Protein AF-A0A2N9MVC1-F1 (afdb_monomer_lite)

Structure (mmCIF, N/CA/C/O backbone):
data_AF-A0A2N9MVC1-F1
#
_entry.id   AF-A0A2N9MVC1-F1
#
loop_
_atom_site.group_PDB
_atom_site.id
_atom_site.type_symbol
_atom_site.label_atom_id
_atom_site.label_alt_id
_atom_site.label_comp_id
_atom_site.label_asym_id
_atom_site.label_entity_id
_atom_site.label_seq_id
_atom_site.pdbx_PDB_ins_code
_atom_site.Cartn_x
_atom_site.Cartn_y
_atom_site.Cartn_z
_atom_site.occupancy
_atom_site.B_iso_or_equiv
_atom_site.auth_seq_id
_atom_site.auth_comp_id
_atom_site.auth_asym_id
_atom_site.auth_atom_id
_atom_site.pdbx_PDB_model_num
ATOM 1 N N . MET A 1 1 ? -26.004 -6.486 -31.206 1.00 43.34 1 MET A N 1
ATOM 2 C CA . MET A 1 1 ? -25.946 -6.109 -32.638 1.00 43.34 1 MET A CA 1
ATOM 3 C C . MET A 1 1 ? -24.495 -6.183 -33.124 1.00 43.34 1 MET A C 1
ATOM 5 O O . MET A 1 1 ? -23.763 -5.225 -32.910 1.00 43.34 1 MET A O 1
ATOM 9 N N . PRO A 1 2 ? -24.029 -7.304 -33.705 1.00 45.31 2 PRO A N 1
ATOM 10 C CA . PRO A 1 2 ? -22.660 -7.424 -34.204 1.00 45.31 2 PRO A CA 1
ATOM 11 C C . PRO A 1 2 ? -22.607 -7.091 -35.703 1.00 45.31 2 PRO A C 1
ATOM 13 O O . PRO A 1 2 ? -23.209 -7.790 -36.516 1.00 45.31 2 PRO A O 1
ATOM 16 N N . ARG A 1 3 ? -21.883 -6.039 -36.102 1.00 45.38 3 ARG A N 1
ATOM 17 C CA . ARG A 1 3 ? -21.602 -5.778 -37.525 1.00 45.38 3 ARG A CA 1
ATOM 18 C C . ARG A 1 3 ? -20.279 -6.443 -37.904 1.00 45.38 3 ARG A C 1
ATOM 20 O O . ARG A 1 3 ? -19.211 -5.892 -37.668 1.00 45.38 3 ARG A O 1
ATOM 27 N N . LYS A 1 4 ? -20.368 -7.644 -38.484 1.00 49.81 4 LYS A N 1
ATOM 28 C CA . LYS A 1 4 ? -19.290 -8.250 -39.280 1.00 49.81 4 LYS A CA 1
ATOM 29 C C . LYS A 1 4 ? -19.209 -7.504 -40.617 1.00 49.81 4 LYS A C 1
ATOM 31 O O . LYS A 1 4 ? -20.221 -7.410 -41.307 1.00 49.81 4 LYS A O 1
ATOM 36 N N . ALA A 1 5 ? -18.035 -7.002 -40.991 1.00 59.41 5 ALA A N 1
ATOM 37 C CA . ALA A 1 5 ? -17.767 -6.532 -42.350 1.00 59.41 5 ALA A CA 1
ATOM 38 C C . ALA A 1 5 ? -17.074 -7.658 -43.148 1.00 59.41 5 ALA A C 1
ATOM 40 O O . ALA A 1 5 ? -16.070 -8.192 -42.670 1.00 59.41 5 ALA A O 1
ATOM 41 N N . PRO A 1 6 ? -17.603 -8.059 -44.319 1.00 56.84 6 PRO A N 1
ATOM 42 C CA . PRO A 1 6 ? -17.068 -9.157 -45.117 1.00 56.84 6 PRO A CA 1
ATOM 43 C C . PRO A 1 6 ? -15.993 -8.681 -46.103 1.00 56.84 6 PRO A C 1
ATOM 45 O O . PRO A 1 6 ? -16.108 -7.627 -46.727 1.00 56.84 6 PRO A O 1
ATOM 48 N N . TRP A 1 7 ? -14.957 -9.497 -46.264 1.00 41.00 7 TRP A N 1
ATOM 49 C CA . TRP A 1 7 ? -13.864 -9.297 -47.212 1.00 41.00 7 TRP A CA 1
ATOM 50 C C . TRP A 1 7 ? -14.393 -9.480 -48.643 1.00 41.00 7 TRP A C 1
ATOM 52 O O . TRP A 1 7 ? -14.971 -10.519 -48.970 1.00 41.00 7 TRP A O 1
ATOM 62 N N . LYS A 1 8 ? -14.250 -8.454 -49.491 1.00 48.94 8 LYS A N 1
ATOM 63 C CA . LYS A 1 8 ? -14.739 -8.460 -50.878 1.00 48.94 8 LYS A CA 1
ATOM 64 C C . LYS A 1 8 ? -13.626 -8.922 -51.826 1.00 48.94 8 LYS A C 1
ATOM 66 O O . LYS A 1 8 ? -12.490 -8.472 -51.736 1.00 48.94 8 LYS A O 1
ATOM 71 N N . LYS A 1 9 ? -14.004 -9.861 -52.694 1.00 49.41 9 LYS A N 1
ATOM 72 C CA . LYS A 1 9 ? -13.192 -10.595 -53.671 1.00 49.41 9 LYS A CA 1
ATOM 73 C C . LYS A 1 9 ? -12.593 -9.709 -54.774 1.00 49.41 9 LYS A C 1
ATOM 75 O O . LYS A 1 9 ? -13.145 -8.670 -55.121 1.00 49.41 9 LYS A O 1
ATOM 80 N N . ALA A 1 10 ? -11.504 -10.230 -55.333 1.00 47.88 10 ALA A N 1
ATOM 81 C CA . ALA A 1 10 ? -10.742 -9.790 -56.497 1.00 47.88 10 ALA A CA 1
ATOM 82 C C . ALA A 1 10 ? -11.545 -9.666 -57.809 1.00 47.88 10 ALA A C 1
ATOM 84 O O . ALA A 1 10 ? -12.495 -10.426 -58.014 1.00 47.88 10 ALA A O 1
ATOM 85 N N . SER A 1 11 ? -11.076 -8.777 -58.702 1.00 48.88 11 SER A N 1
ATOM 86 C CA . SER A 1 11 ? -10.912 -8.896 -60.180 1.00 48.88 11 SER A CA 1
ATOM 87 C C . SER A 1 11 ? -10.949 -7.499 -60.839 1.00 48.88 11 SER A C 1
ATOM 89 O O . SER A 1 11 ? -11.586 -6.613 -60.274 1.00 48.88 11 SER A O 1
ATOM 91 N N . PRO A 1 12 ? -10.468 -7.292 -62.083 1.00 46.91 12 PRO A N 1
ATOM 92 C CA . PRO A 1 12 ? -9.269 -7.810 -62.753 1.00 46.91 12 PRO A CA 1
ATOM 93 C C . PRO A 1 12 ? -8.391 -6.666 -63.336 1.00 46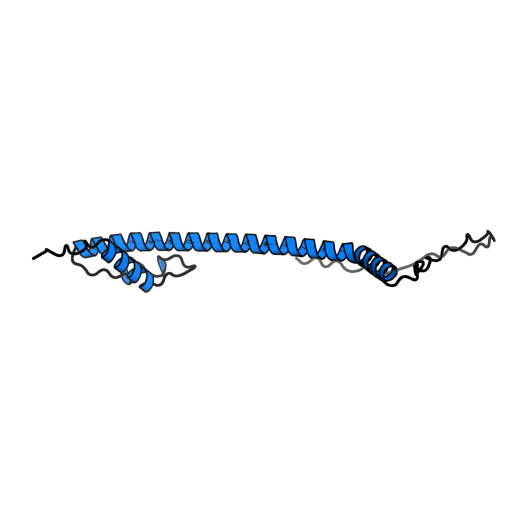.91 12 PRO A C 1
ATOM 95 O O . PRO A 1 12 ? -8.867 -5.572 -63.628 1.00 46.91 12 PRO A O 1
ATOM 98 N N . ASN A 1 13 ? -7.096 -6.930 -63.534 1.00 49.44 13 ASN A N 1
ATOM 99 C CA . ASN A 1 13 ? -6.153 -6.008 -64.185 1.00 49.44 13 ASN A CA 1
ATOM 100 C C . ASN A 1 13 ? -6.469 -5.822 -65.683 1.00 49.44 13 ASN A C 1
ATOM 102 O O . ASN A 1 13 ? -6.606 -6.830 -66.378 1.00 49.44 13 ASN A O 1
ATOM 106 N N . PRO A 1 14 ? -6.448 -4.590 -66.224 1.00 49.12 14 PRO A N 1
ATOM 107 C CA . PRO A 1 14 ? -6.246 -4.372 -67.649 1.00 49.12 14 PRO A CA 1
ATOM 108 C C . PRO A 1 14 ? -4.748 -4.212 -67.965 1.00 49.12 14 PRO A C 1
ATOM 110 O O . PRO A 1 14 ? -4.073 -3.322 -67.450 1.00 49.12 14 PRO A O 1
ATOM 113 N N . SER A 1 15 ? -4.225 -5.080 -68.829 1.00 55.91 15 SER A N 1
ATOM 114 C CA . SER A 1 15 ? -2.908 -4.924 -69.457 1.00 55.91 15 SER A CA 1
ATOM 115 C C . SER A 1 15 ? -2.962 -3.865 -70.564 1.00 55.91 15 SER A C 1
ATOM 117 O O . SER A 1 15 ? -3.861 -3.941 -71.401 1.00 55.91 15 SER A O 1
ATOM 119 N N . PRO A 1 16 ? -1.968 -2.968 -70.681 1.00 43.88 16 PRO A N 1
ATOM 120 C CA . PRO A 1 16 ? -1.681 -2.300 -71.939 1.00 43.88 16 PRO A CA 1
ATOM 121 C C . PRO A 1 16 ? -0.358 -2.800 -72.538 1.00 43.88 16 PRO A C 1
ATOM 123 O O . PRO A 1 16 ? 0.719 -2.615 -71.982 1.00 43.88 16 PRO A O 1
ATOM 126 N N . THR A 1 17 ? -0.505 -3.473 -73.682 1.00 39.41 17 THR A N 1
ATOM 127 C CA . THR A 1 17 ? 0.252 -3.280 -74.932 1.00 39.41 17 THR A CA 1
ATOM 128 C C . THR A 1 17 ? 1.734 -2.901 -74.858 1.00 39.41 17 THR A C 1
ATOM 130 O O . THR A 1 17 ? 2.123 -1.802 -74.471 1.00 39.41 17 THR A O 1
ATOM 133 N N . THR A 1 18 ? 2.538 -3.811 -75.403 1.00 47.66 18 THR A N 1
ATOM 134 C CA . THR A 1 18 ? 3.926 -3.652 -75.834 1.00 47.66 18 THR A CA 1
ATOM 135 C C . THR A 1 18 ? 4.098 -2.480 -76.801 1.00 47.66 18 THR A C 1
ATOM 137 O O . THR A 1 18 ? 3.491 -2.486 -77.867 1.00 47.66 18 THR A O 1
ATOM 140 N N . ASN A 1 19 ? 4.994 -1.544 -76.489 1.00 36.09 19 ASN A N 1
ATOM 141 C CA . ASN A 1 19 ? 5.654 -0.704 -77.486 1.00 36.09 19 ASN A CA 1
ATOM 142 C C . ASN A 1 19 ? 7.144 -0.643 -77.149 1.00 36.09 19 ASN A C 1
ATOM 144 O O . ASN A 1 19 ? 7.538 -0.184 -76.078 1.00 36.09 19 ASN A O 1
ATOM 148 N N . GLY A 1 20 ? 7.961 -1.170 -78.059 1.00 44.94 20 GLY A N 1
ATOM 149 C CA . GLY A 1 20 ? 9.408 -1.070 -77.990 1.00 44.94 20 GLY A CA 1
ATOM 150 C C . GLY A 1 20 ? 9.862 0.363 -78.247 1.00 44.94 20 GLY A C 1
ATOM 151 O O . GLY A 1 20 ? 9.497 0.969 -79.249 1.00 44.94 20 GLY A O 1
ATOM 152 N N . ALA A 1 21 ? 10.698 0.877 -77.354 1.00 36.78 21 ALA A N 1
ATOM 153 C CA . ALA A 1 21 ? 11.590 1.989 -77.628 1.00 36.78 21 ALA A CA 1
ATOM 154 C C . ALA A 1 21 ? 12.851 1.789 -76.785 1.00 36.78 21 ALA A C 1
ATOM 156 O O . ALA A 1 21 ? 12.832 1.874 -75.559 1.00 36.78 21 ALA A O 1
ATOM 157 N N . SER A 1 22 ? 13.940 1.463 -77.475 1.00 49.28 22 SER A N 1
ATOM 158 C CA . SER A 1 22 ? 15.299 1.480 -76.952 1.00 49.28 22 SER A CA 1
ATOM 159 C C . SER A 1 22 ? 15.615 2.878 -76.413 1.00 49.28 22 SER A C 1
ATOM 161 O O . SER A 1 22 ? 15.673 3.836 -77.178 1.00 49.28 22 SER A O 1
ATOM 163 N N . SER A 1 23 ? 15.822 2.995 -75.105 1.00 43.84 23 SER A N 1
ATOM 164 C CA . SER A 1 23 ? 16.443 4.156 -74.469 1.00 43.84 23 SER A CA 1
ATOM 165 C C . SER A 1 23 ? 17.196 3.673 -73.234 1.00 43.84 23 SER A C 1
ATOM 167 O O . SER A 1 23 ? 16.704 2.832 -72.481 1.00 43.84 23 SER A O 1
ATOM 169 N N . ALA A 1 24 ? 18.436 4.134 -73.109 1.00 46.50 24 ALA A N 1
ATOM 170 C CA . ALA A 1 24 ? 19.466 3.635 -72.213 1.00 46.50 24 ALA A CA 1
ATOM 171 C C . ALA A 1 24 ? 18.980 3.426 -70.768 1.00 46.50 24 ALA A C 1
ATOM 173 O O . ALA A 1 24 ? 18.409 4.316 -70.139 1.00 46.50 24 ALA A O 1
ATOM 174 N N . ARG A 1 25 ? 19.257 2.236 -70.227 1.00 46.50 25 ARG A N 1
ATOM 175 C CA . ARG A 1 25 ? 19.024 1.912 -68.818 1.00 46.50 25 ARG A CA 1
ATOM 176 C C . ARG A 1 25 ? 19.960 2.788 -67.965 1.00 46.50 25 ARG A C 1
ATOM 178 O O . ARG A 1 25 ? 21.173 2.693 -68.164 1.00 46.50 25 ARG A O 1
ATOM 185 N N . PRO A 1 26 ? 19.459 3.616 -67.030 1.00 51.25 26 PRO A N 1
ATOM 186 C CA . PRO A 1 26 ? 20.324 4.254 -66.045 1.00 51.25 26 PRO A CA 1
ATOM 187 C C . PRO A 1 26 ? 21.023 3.162 -65.220 1.00 51.25 26 PRO A C 1
ATOM 189 O O . PRO A 1 26 ? 20.429 2.092 -65.024 1.00 51.25 26 PRO A O 1
ATOM 192 N N . PRO A 1 27 ? 22.271 3.382 -64.765 1.00 46.50 27 PRO A N 1
ATOM 193 C CA . PRO A 1 27 ? 22.987 2.395 -63.971 1.00 46.50 27 PRO A CA 1
ATOM 194 C C . PRO A 1 27 ? 22.113 2.001 -62.784 1.00 46.50 27 PRO A C 1
ATOM 196 O O . PRO A 1 27 ? 21.659 2.846 -62.013 1.00 46.50 27 PRO A O 1
ATOM 199 N N . SER A 1 28 ? 21.819 0.705 -62.692 1.00 47.16 28 SER A N 1
ATOM 200 C CA . SER A 1 28 ? 21.121 0.138 -61.554 1.00 47.16 28 SER A CA 1
ATOM 201 C C . SER A 1 28 ? 21.963 0.423 -60.322 1.00 47.16 28 SER A C 1
ATOM 203 O O . SER A 1 28 ? 23.016 -0.187 -60.141 1.00 47.16 28 SER A O 1
ATOM 205 N N . ILE A 1 29 ? 21.500 1.351 -59.489 1.00 54.66 29 ILE A N 1
ATOM 206 C CA . ILE A 1 29 ? 21.931 1.452 -58.102 1.00 54.66 29 ILE A CA 1
ATOM 207 C C . ILE A 1 29 ? 21.368 0.196 -57.440 1.00 54.66 29 ILE A C 1
ATOM 209 O O . ILE A 1 29 ? 20.250 0.178 -56.927 1.00 54.66 29 ILE A O 1
ATOM 213 N N . SER A 1 30 ? 22.108 -0.905 -57.558 1.00 51.81 30 SER A N 1
ATOM 214 C CA . SER A 1 30 ? 21.993 -2.006 -56.615 1.00 51.81 30 SER A CA 1
ATOM 215 C C . SER A 1 30 ? 22.134 -1.395 -55.218 1.00 51.81 30 SER A C 1
ATOM 217 O O . SER A 1 30 ? 22.959 -0.488 -55.064 1.00 51.81 30 SER A O 1
ATOM 219 N N . PRO A 1 31 ? 21.348 -1.815 -54.212 1.00 52.84 31 PRO A N 1
ATOM 220 C CA . PRO A 1 31 ? 21.643 -1.430 -52.841 1.00 52.84 31 PRO A CA 1
ATOM 221 C C . PRO A 1 31 ? 23.069 -1.908 -52.588 1.00 52.84 31 PRO A C 1
ATOM 223 O O . PRO A 1 31 ? 23.318 -3.112 -52.622 1.00 52.84 31 PRO A O 1
ATOM 226 N N . ALA A 1 32 ? 24.004 -0.962 -52.498 1.00 53.75 32 ALA A N 1
ATOM 227 C CA . ALA A 1 32 ? 25.391 -1.266 -52.228 1.00 53.75 32 ALA A CA 1
ATOM 228 C C . ALA A 1 32 ? 25.394 -2.138 -50.976 1.00 53.75 32 ALA A C 1
ATOM 230 O O . ALA A 1 32 ? 24.823 -1.765 -49.946 1.00 53.75 32 ALA A O 1
ATOM 231 N N . GLU A 1 33 ? 25.944 -3.338 -51.120 1.00 53.84 33 GLU A N 1
ATOM 232 C CA . GLU A 1 33 ? 26.381 -4.140 -49.993 1.00 53.84 33 GLU A CA 1
ATOM 233 C C . GLU A 1 33 ? 27.118 -3.178 -49.054 1.00 53.84 33 GLU A C 1
ATOM 235 O O . GLU A 1 33 ? 27.955 -2.419 -49.547 1.00 53.84 33 GLU A O 1
ATOM 240 N N . PRO A 1 34 ? 26.718 -3.061 -47.773 1.00 63.38 34 PRO A N 1
ATOM 241 C CA . PRO A 1 34 ? 27.287 -2.042 -46.905 1.00 63.38 34 PRO A CA 1
ATOM 242 C C . PRO A 1 34 ? 28.800 -2.215 -46.939 1.00 63.38 34 PRO A C 1
ATOM 244 O O . PRO A 1 34 ? 29.277 -3.320 -46.671 1.00 63.38 34 PRO A O 1
ATOM 247 N N . ASP A 1 35 ? 29.526 -1.167 -47.340 1.00 61.59 35 ASP A N 1
ATOM 248 C CA . ASP A 1 35 ? 30.980 -1.209 -47.451 1.00 61.59 35 ASP A CA 1
ATOM 249 C C . ASP A 1 35 ? 31.530 -1.731 -46.122 1.00 61.59 35 ASP A C 1
ATOM 251 O O . ASP A 1 35 ? 31.433 -1.069 -45.084 1.00 61.59 35 ASP A O 1
ATOM 255 N N . HIS A 1 36 ? 32.045 -2.961 -46.133 1.00 59.28 36 HIS A N 1
ATOM 256 C CA . HIS A 1 36 ? 32.672 -3.549 -44.961 1.00 59.28 36 HIS A CA 1
ATOM 257 C C . HIS A 1 36 ? 34.035 -2.876 -44.813 1.00 59.28 36 HIS A C 1
ATOM 259 O O . HIS A 1 36 ? 35.048 -3.341 -45.335 1.00 59.28 36 HIS A O 1
ATOM 265 N N . TYR A 1 37 ? 34.042 -1.721 -44.152 1.00 63.00 37 TYR A N 1
ATOM 266 C CA . TYR A 1 37 ? 35.261 -1.024 -43.773 1.00 63.00 37 TYR A CA 1
ATOM 267 C C . TYR A 1 37 ? 35.964 -1.832 -42.682 1.00 63.00 37 TYR A C 1
ATOM 269 O O . TYR A 1 37 ? 35.619 -1.740 -41.508 1.00 63.00 37 TYR A O 1
ATOM 277 N N . PHE A 1 38 ? 36.951 -2.629 -43.088 1.00 60.78 38 PHE A N 1
ATOM 278 C CA . PHE A 1 38 ? 37.928 -3.220 -42.183 1.00 60.78 38 PHE A CA 1
ATOM 279 C C . PHE A 1 38 ? 39.079 -2.228 -42.033 1.00 60.78 38 PHE A C 1
ATOM 281 O O . PHE A 1 38 ? 39.902 -2.069 -42.934 1.00 60.78 38 PHE A O 1
ATOM 288 N N . ALA A 1 39 ? 39.151 -1.545 -40.895 1.00 61.88 39 ALA A N 1
ATOM 289 C CA . ALA A 1 39 ? 40.270 -0.670 -40.558 1.00 61.88 39 ALA A CA 1
ATOM 290 C C . ALA A 1 39 ? 41.558 -1.468 -40.259 1.00 61.88 39 ALA A C 1
ATOM 292 O O . ALA A 1 39 ? 42.600 -0.872 -39.989 1.00 61.88 39 ALA A O 1
ATOM 293 N N . HIS A 1 40 ? 41.483 -2.810 -40.291 1.00 66.88 40 HIS A N 1
ATOM 294 C CA . HIS A 1 40 ? 42.555 -3.763 -39.972 1.00 66.88 40 HIS A CA 1
ATOM 295 C C . HIS A 1 40 ? 43.134 -3.583 -38.562 1.00 66.88 40 HIS A C 1
ATOM 297 O O . HIS A 1 40 ? 44.213 -4.084 -38.246 1.00 66.88 40 HIS A O 1
ATOM 303 N N . HIS A 1 41 ? 42.381 -2.904 -37.700 1.00 81.81 41 HIS A N 1
ATOM 304 C CA . HIS A 1 41 ? 42.652 -2.769 -36.286 1.00 81.81 41 HIS A CA 1
ATOM 305 C C . HIS A 1 41 ? 41.454 -3.364 -35.541 1.00 81.81 41 HIS A C 1
ATOM 307 O O . HIS A 1 41 ? 40.356 -2.805 -35.623 1.00 81.81 41 HIS A O 1
ATOM 313 N N . PRO A 1 42 ? 41.627 -4.477 -34.806 1.00 86.31 42 PRO A N 1
ATOM 314 C CA . PRO A 1 42 ? 40.509 -5.253 -34.265 1.00 86.31 42 PRO A CA 1
ATOM 315 C C . PRO A 1 42 ? 39.606 -4.427 -33.339 1.00 86.31 42 PRO A C 1
ATOM 317 O O . PRO A 1 42 ? 38.396 -4.625 -33.300 1.00 86.31 42 PRO A O 1
ATOM 320 N N . GLU A 1 43 ? 40.182 -3.458 -32.628 1.00 87.94 43 GLU A N 1
ATOM 321 C CA . GLU A 1 43 ? 39.433 -2.553 -31.751 1.00 87.94 43 GLU A CA 1
ATOM 322 C C . GLU A 1 43 ? 38.544 -1.570 -32.529 1.00 87.94 43 GLU A C 1
ATOM 324 O O . GLU A 1 43 ? 37.431 -1.274 -32.095 1.00 87.94 43 GLU A O 1
ATOM 329 N N . ILE A 1 44 ? 39.005 -1.087 -33.690 1.00 86.00 44 ILE A N 1
ATOM 330 C CA . ILE A 1 44 ? 38.256 -0.132 -34.520 1.00 86.00 44 ILE A CA 1
ATOM 331 C C . ILE A 1 44 ? 37.088 -0.852 -35.198 1.00 86.00 44 ILE A C 1
ATOM 333 O O . ILE A 1 44 ? 35.965 -0.348 -35.186 1.00 86.00 44 ILE A O 1
ATOM 337 N N . ASP A 1 45 ? 37.329 -2.059 -35.707 1.00 84.44 45 ASP A N 1
ATOM 338 C CA . ASP A 1 45 ? 36.301 -2.879 -36.352 1.00 84.44 45 ASP A CA 1
ATOM 339 C C . ASP A 1 45 ? 35.217 -3.302 -35.343 1.00 84.44 45 ASP A C 1
ATOM 341 O O . ASP A 1 45 ? 34.020 -3.234 -35.635 1.00 84.44 45 ASP A O 1
ATOM 345 N N . ALA A 1 46 ? 35.611 -3.654 -34.112 1.00 89.81 46 ALA A N 1
ATOM 346 C CA . ALA A 1 46 ? 34.674 -3.955 -33.032 1.00 89.81 46 ALA A CA 1
ATOM 347 C C . ALA A 1 46 ? 33.825 -2.734 -32.636 1.00 89.81 46 ALA A C 1
ATOM 349 O O . ALA A 1 46 ? 32.611 -2.862 -32.454 1.00 89.81 46 ALA A O 1
ATOM 350 N N . ALA A 1 47 ? 34.434 -1.548 -32.528 1.00 91.00 47 ALA A N 1
ATOM 351 C CA . ALA A 1 47 ? 33.717 -0.312 -32.224 1.00 91.00 47 ALA A CA 1
ATOM 352 C C . ALA A 1 47 ? 32.711 0.057 -33.329 1.00 91.00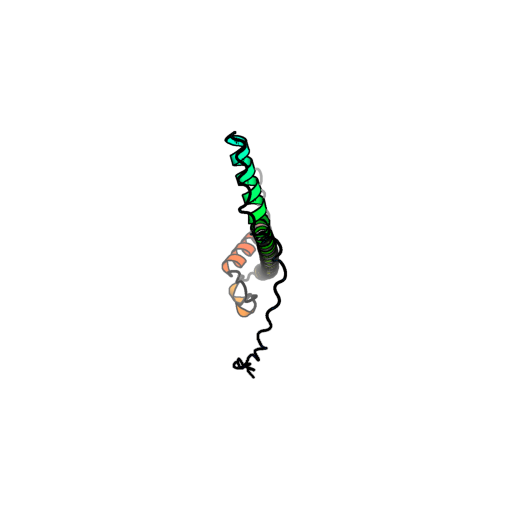 47 ALA A C 1
ATOM 354 O O . ALA A 1 47 ? 31.577 0.436 -33.025 1.00 91.00 47 ALA A O 1
ATOM 355 N N . PHE A 1 48 ? 33.080 -0.111 -34.603 1.00 89.06 48 PHE A N 1
ATOM 356 C CA . PHE A 1 48 ? 32.173 0.109 -35.733 1.00 89.06 48 PHE A CA 1
ATOM 357 C C . PHE A 1 48 ? 31.010 -0.887 -35.745 1.00 89.06 48 PHE A C 1
ATOM 359 O O . PHE A 1 48 ? 29.857 -0.475 -35.881 1.00 89.06 48 PHE A O 1
ATOM 366 N N . ALA A 1 49 ? 31.280 -2.179 -35.536 1.00 89.31 49 ALA A N 1
ATOM 367 C CA . ALA A 1 49 ? 30.238 -3.203 -35.455 1.00 89.31 49 ALA A CA 1
ATOM 368 C C . ALA A 1 49 ? 29.239 -2.917 -34.319 1.00 89.31 49 ALA A C 1
ATOM 370 O O . ALA A 1 49 ? 28.022 -3.028 -34.505 1.00 89.31 49 ALA A O 1
ATOM 371 N N . GLN A 1 50 ? 29.736 -2.477 -33.158 1.00 90.81 50 GLN A N 1
ATOM 372 C CA . GLN A 1 50 ? 28.882 -2.016 -32.066 1.00 90.81 50 GLN A CA 1
ATOM 373 C C . GLN A 1 50 ? 28.055 -0.803 -32.491 1.00 90.81 50 GLN A C 1
ATOM 375 O O . GLN A 1 50 ? 26.838 -0.836 -32.345 1.00 90.81 50 GLN A O 1
ATOM 380 N N . ALA A 1 51 ? 28.672 0.244 -33.045 1.00 91.81 51 ALA A N 1
ATOM 381 C CA . ALA A 1 51 ? 27.971 1.461 -33.455 1.00 91.81 51 ALA A CA 1
ATOM 382 C C . ALA A 1 51 ? 26.842 1.182 -34.463 1.00 91.81 51 ALA A C 1
ATOM 384 O O . ALA A 1 51 ? 25.736 1.703 -34.308 1.00 91.81 51 ALA A O 1
ATOM 385 N N . VAL A 1 52 ? 27.089 0.313 -35.449 1.00 91.81 52 VAL A N 1
ATOM 386 C CA . VAL A 1 52 ? 26.071 -0.122 -36.418 1.00 91.81 52 VAL A CA 1
ATOM 387 C C . VAL A 1 52 ? 24.935 -0.866 -35.717 1.00 91.81 52 VAL A C 1
ATOM 389 O O . VAL A 1 52 ? 23.770 -0.575 -35.981 1.00 91.81 52 VAL A O 1
ATOM 392 N N . THR A 1 53 ? 25.258 -1.758 -34.776 1.00 93.25 53 THR A N 1
ATOM 393 C CA . THR A 1 53 ? 24.256 -2.493 -33.985 1.00 93.25 53 THR A CA 1
ATOM 394 C C . THR A 1 53 ? 23.408 -1.548 -33.128 1.00 93.25 53 THR A C 1
ATOM 396 O O . THR A 1 53 ? 22.184 -1.660 -33.091 1.00 93.25 53 THR A O 1
ATOM 399 N N . TRP A 1 54 ? 24.028 -0.563 -32.470 1.00 93.38 54 TRP A N 1
ATOM 400 C CA . TRP A 1 54 ? 23.308 0.466 -31.716 1.00 93.38 54 TRP A CA 1
ATOM 401 C C . TRP A 1 54 ? 22.394 1.286 -32.628 1.00 93.38 54 TRP A C 1
ATOM 403 O O . TRP A 1 54 ? 21.255 1.562 -32.257 1.00 93.38 54 TRP A O 1
ATOM 413 N N . ALA A 1 55 ? 22.856 1.645 -33.827 1.00 92.50 55 ALA A N 1
ATOM 414 C CA . ALA A 1 55 ? 22.059 2.392 -34.794 1.00 92.50 55 ALA A CA 1
ATOM 415 C C . ALA A 1 55 ? 20.872 1.574 -35.337 1.00 92.50 55 ALA A C 1
ATOM 417 O O . ALA A 1 55 ? 19.774 2.121 -35.479 1.00 92.50 55 ALA A O 1
ATOM 418 N N . SER A 1 56 ? 21.057 0.275 -35.603 1.00 93.38 56 SER A N 1
ATOM 419 C CA . SER A 1 56 ? 19.984 -0.605 -36.081 1.00 93.38 56 SER A CA 1
ATOM 420 C C . SER A 1 56 ? 18.946 -0.889 -34.992 1.00 93.38 56 SER A C 1
ATOM 422 O O . SER A 1 56 ? 17.744 -0.832 -35.262 1.00 93.38 56 SER A O 1
ATOM 424 N N . GLU A 1 57 ? 19.389 -1.114 -33.752 1.00 95.38 57 GLU A N 1
ATOM 425 C CA . GLU A 1 57 ? 18.521 -1.459 -32.616 1.00 95.38 57 GLU A CA 1
ATOM 426 C C . GLU A 1 57 ? 17.982 -0.248 -31.838 1.00 95.38 57 GLU A C 1
ATOM 428 O O . GLU A 1 57 ? 17.111 -0.406 -30.980 1.00 95.38 57 GLU A O 1
ATOM 433 N N . ALA A 1 58 ? 18.410 0.982 -32.150 1.00 94.44 58 ALA A N 1
ATOM 434 C CA . ALA A 1 58 ? 17.987 2.199 -31.444 1.00 94.44 58 ALA A CA 1
ATOM 435 C C . ALA A 1 58 ? 16.458 2.324 -31.312 1.00 94.44 58 ALA A C 1
ATOM 437 O O . ALA A 1 58 ? 15.937 2.721 -30.266 1.00 94.44 58 ALA A O 1
ATOM 438 N N . LYS A 1 59 ? 15.713 1.948 -32.360 1.00 94.44 59 LYS A N 1
ATOM 439 C CA . LYS A 1 59 ? 14.239 1.973 -32.352 1.00 94.44 59 LYS A CA 1
ATOM 440 C C . LYS A 1 59 ? 13.649 0.966 -31.363 1.00 94.44 59 LYS A C 1
ATOM 442 O O . LYS A 1 59 ? 12.678 1.288 -30.680 1.00 94.44 59 LYS A O 1
ATOM 447 N N . ASN A 1 60 ? 14.230 -0.228 -31.287 1.00 94.94 60 ASN A N 1
ATOM 448 C CA . ASN A 1 60 ? 13.798 -1.298 -30.395 1.00 94.94 60 ASN A CA 1
ATOM 449 C C . ASN A 1 60 ? 14.090 -0.939 -28.929 1.00 94.94 60 ASN A C 1
ATOM 451 O O . ASN A 1 60 ? 13.213 -1.044 -28.072 1.00 94.94 60 ASN A O 1
ATOM 455 N N . LEU A 1 61 ? 15.275 -0.382 -28.660 1.00 95.19 61 LEU A N 1
ATOM 456 C CA . LEU A 1 61 ? 15.643 0.140 -27.340 1.00 95.19 61 LEU A CA 1
ATOM 457 C C . LEU A 1 61 ? 14.718 1.276 -26.887 1.00 95.19 61 LEU A C 1
ATOM 459 O O . LEU A 1 61 ? 14.252 1.282 -25.746 1.00 95.19 61 LEU A O 1
ATOM 463 N N . ASN A 1 62 ? 14.381 2.205 -27.785 1.00 95.50 62 ASN A N 1
ATOM 464 C CA . ASN A 1 62 ? 13.424 3.269 -27.482 1.00 95.50 62 ASN A CA 1
ATOM 465 C C . ASN A 1 62 ? 12.034 2.700 -27.148 1.00 95.50 62 ASN A C 1
ATOM 467 O O . ASN A 1 62 ? 11.387 3.134 -26.196 1.00 95.50 62 ASN A O 1
ATOM 471 N N . LEU A 1 63 ? 11.582 1.688 -27.892 1.00 96.88 63 LEU A N 1
ATOM 472 C CA . LEU A 1 63 ? 10.313 1.015 -27.626 1.00 96.88 63 LEU A CA 1
ATOM 473 C C . LEU A 1 63 ? 10.315 0.322 -26.255 1.00 96.88 63 LEU A C 1
ATOM 475 O O . LEU A 1 63 ? 9.361 0.489 -25.492 1.00 96.88 63 LEU A O 1
ATOM 479 N N . MET A 1 64 ? 11.390 -0.388 -25.908 1.00 96.94 64 MET A N 1
ATOM 480 C CA . MET A 1 64 ? 11.559 -1.001 -24.586 1.00 96.94 64 MET A CA 1
ATOM 481 C C . MET A 1 64 ? 11.494 0.048 -23.472 1.00 96.94 64 MET A C 1
ATOM 483 O O . MET A 1 64 ? 10.690 -0.097 -22.548 1.00 96.94 64 MET A O 1
ATOM 487 N N . SER A 1 65 ? 12.237 1.150 -23.612 1.00 96.88 65 SER A N 1
ATOM 488 C CA . SER A 1 65 ? 12.233 2.249 -22.640 1.00 96.88 65 SER A CA 1
ATOM 489 C C . SER A 1 65 ? 10.838 2.863 -22.455 1.00 96.88 65 SER A C 1
ATOM 491 O O . SER A 1 65 ? 10.416 3.161 -21.334 1.00 96.88 65 SER A O 1
ATOM 493 N N . LEU A 1 66 ? 10.055 3.013 -23.530 1.00 97.62 66 LEU A N 1
ATOM 494 C CA . LEU A 1 66 ? 8.677 3.508 -23.439 1.00 97.62 66 LEU A CA 1
ATOM 495 C C . LEU A 1 66 ? 7.762 2.557 -22.655 1.00 97.62 66 LEU A C 1
ATOM 497 O O . LEU A 1 66 ? 6.946 3.010 -21.842 1.00 97.62 66 LEU A O 1
ATOM 501 N N . TYR A 1 67 ? 7.866 1.249 -22.893 1.00 97.94 67 TYR A N 1
ATOM 502 C CA . TYR A 1 67 ? 7.052 0.259 -22.185 1.00 97.94 67 TYR A CA 1
ATOM 503 C C . TYR A 1 67 ? 7.456 0.104 -20.725 1.00 97.94 67 TYR A C 1
ATOM 505 O O . TYR A 1 67 ? 6.575 -0.045 -19.874 1.00 97.94 67 TYR A O 1
ATOM 513 N N . GLU A 1 68 ? 8.745 0.209 -20.422 1.00 97.69 68 GLU A N 1
ATOM 514 C CA . GLU A 1 68 ? 9.245 0.271 -19.053 1.00 97.69 68 GLU A CA 1
ATOM 515 C C . GLU A 1 68 ? 8.635 1.470 -18.323 1.00 97.69 68 GLU A C 1
ATOM 517 O O . GLU A 1 68 ? 7.926 1.295 -17.332 1.00 97.69 68 GLU A O 1
ATOM 522 N N . ASN A 1 69 ? 8.768 2.675 -18.886 1.00 97.94 69 ASN A N 1
ATOM 523 C CA . ASN A 1 69 ? 8.190 3.893 -18.318 1.00 97.94 69 ASN A CA 1
ATOM 524 C C . ASN A 1 69 ? 6.671 3.784 -18.110 1.00 97.94 69 ASN A C 1
ATOM 526 O O . ASN A 1 69 ? 6.131 4.200 -17.080 1.00 97.94 69 ASN A O 1
ATOM 530 N N . ARG A 1 70 ? 5.944 3.214 -19.077 1.00 97.50 70 ARG A N 1
ATOM 531 C CA . ARG A 1 70 ? 4.493 3.007 -18.957 1.00 97.50 70 ARG A CA 1
ATO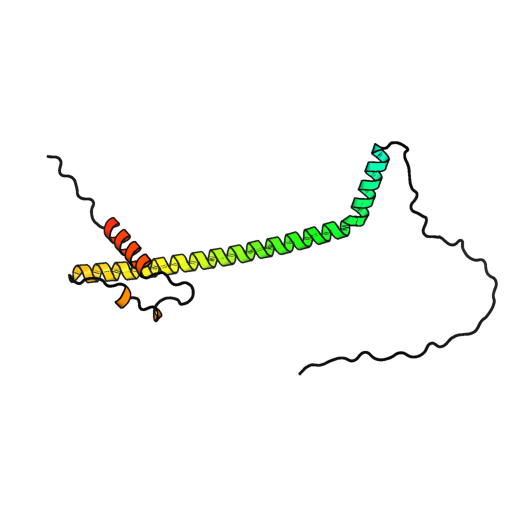M 532 C C . ARG A 1 70 ? 4.154 2.005 -17.851 1.00 97.50 70 ARG A C 1
ATOM 534 O O . ARG A 1 70 ? 3.165 2.212 -17.144 1.00 97.50 70 ARG A O 1
ATOM 541 N N . THR A 1 71 ? 4.933 0.937 -17.714 1.00 97.69 71 THR A N 1
ATOM 542 C CA . THR A 1 71 ? 4.741 -0.090 -16.682 1.00 97.69 71 THR A CA 1
ATOM 543 C C . THR A 1 71 ? 5.032 0.484 -15.304 1.00 97.69 71 THR A C 1
ATOM 545 O O . THR A 1 71 ? 4.180 0.389 -14.422 1.00 97.69 71 THR A O 1
ATOM 548 N N . GLN A 1 72 ? 6.146 1.197 -15.161 1.00 97.94 72 GLN A N 1
ATOM 549 C CA . GLN A 1 72 ? 6.541 1.877 -13.934 1.00 97.94 72 GLN A CA 1
ATOM 550 C C . GLN A 1 72 ? 5.446 2.836 -13.446 1.00 97.94 72 GLN A C 1
ATOM 552 O O . GLN A 1 72 ? 4.959 2.712 -12.323 1.00 97.94 72 GLN A O 1
ATOM 557 N N . ARG A 1 73 ? 4.917 3.693 -14.330 1.00 97.75 73 ARG A N 1
ATOM 558 C CA . ARG A 1 73 ? 3.807 4.607 -13.993 1.00 97.75 73 ARG A CA 1
ATOM 559 C C . ARG A 1 73 ? 2.514 3.888 -13.593 1.00 97.75 73 ARG A C 1
ATOM 561 O O . ARG A 1 73 ? 1.685 4.454 -12.878 1.00 97.75 73 ARG A O 1
ATOM 568 N N . ARG A 1 74 ? 2.261 2.677 -14.102 1.00 97.69 74 ARG A N 1
ATOM 569 C CA . ARG A 1 74 ? 1.104 1.860 -13.686 1.00 97.69 74 ARG A CA 1
ATOM 570 C C . ARG A 1 74 ? 1.337 1.266 -12.303 1.00 97.69 74 ARG A C 1
ATOM 572 O O . ARG A 1 74 ? 0.440 1.355 -11.472 1.00 97.69 74 ARG A O 1
ATOM 579 N N . VAL A 1 75 ? 2.529 0.730 -12.051 1.00 97.94 75 VAL A N 1
ATOM 580 C CA . VAL A 1 75 ? 2.922 0.188 -10.745 1.00 97.94 75 VAL A CA 1
ATOM 581 C C . VAL A 1 75 ? 2.851 1.270 -9.670 1.00 97.94 75 VAL A C 1
ATOM 583 O O . VAL A 1 75 ? 2.209 1.054 -8.648 1.00 97.94 75 VAL A O 1
ATOM 586 N N . GLU A 1 76 ? 3.406 2.455 -9.920 1.00 97.88 76 GLU A N 1
ATOM 587 C CA . GLU A 1 76 ? 3.359 3.589 -8.988 1.00 97.88 76 GLU A CA 1
ATOM 588 C C . GLU A 1 76 ? 1.923 4.013 -8.660 1.00 97.88 76 GLU A C 1
ATOM 590 O O . GLU A 1 76 ? 1.575 4.181 -7.490 1.00 97.88 76 GLU A O 1
ATOM 595 N N . ARG A 1 77 ? 1.056 4.129 -9.677 1.00 97.94 77 ARG A N 1
ATOM 596 C CA . ARG A 1 77 ? -0.362 4.462 -9.474 1.00 97.94 77 ARG A CA 1
ATOM 597 C C . ARG A 1 77 ? -1.081 3.386 -8.664 1.00 97.94 77 ARG A C 1
ATOM 599 O O . ARG A 1 77 ? -1.777 3.722 -7.711 1.00 97.94 77 ARG A O 1
ATOM 606 N N . ASN A 1 78 ? -0.898 2.115 -9.015 1.00 97.38 78 ASN A N 1
ATOM 607 C CA . ASN A 1 78 ? -1.518 1.002 -8.299 1.00 97.38 78 ASN A CA 1
ATOM 608 C C . ASN A 1 78 ? -1.034 0.956 -6.844 1.00 97.38 78 ASN A C 1
ATOM 610 O O . ASN A 1 78 ? -1.836 0.789 -5.931 1.00 97.38 78 ASN A O 1
ATOM 614 N N . MET A 1 79 ? 0.262 1.176 -6.616 1.00 97.75 79 MET A N 1
ATOM 615 C CA . MET A 1 79 ? 0.847 1.227 -5.280 1.00 97.75 79 MET A CA 1
ATOM 616 C C . MET A 1 79 ? 0.282 2.387 -4.458 1.00 97.75 79 MET A C 1
ATOM 618 O O . MET A 1 79 ? -0.007 2.215 -3.276 1.00 97.75 79 MET A O 1
ATOM 622 N N . LYS A 1 80 ? 0.082 3.558 -5.075 1.00 97.75 80 LYS A N 1
ATOM 623 C CA . LYS A 1 80 ? -0.582 4.691 -4.424 1.00 97.75 80 LYS A CA 1
ATOM 624 C C . LYS A 1 80 ? -2.014 4.334 -4.023 1.00 97.75 80 LYS A C 1
ATOM 626 O O . LYS A 1 80 ? -2.346 4.456 -2.853 1.00 97.75 80 LYS A O 1
ATOM 631 N N . MET A 1 81 ? -2.814 3.804 -4.949 1.00 95.81 81 MET A N 1
ATOM 632 C CA . MET A 1 81 ? -4.196 3.395 -4.663 1.00 95.81 81 MET A CA 1
ATOM 633 C C . MET A 1 81 ? -4.271 2.368 -3.527 1.00 95.81 81 MET A C 1
ATOM 635 O O . MET A 1 81 ? -5.135 2.461 -2.663 1.00 95.81 81 MET A O 1
ATOM 639 N N . LEU A 1 82 ? -3.347 1.403 -3.491 1.00 94.56 82 LEU A N 1
ATOM 640 C CA . LEU A 1 82 ? -3.281 0.423 -2.406 1.00 94.56 82 LEU A CA 1
ATOM 641 C C . LEU A 1 82 ? -2.930 1.067 -1.061 1.00 94.56 82 LEU A C 1
ATOM 643 O O . LEU A 1 82 ? -3.520 0.694 -0.049 1.00 94.56 82 LEU A O 1
ATOM 647 N N . LYS A 1 83 ? -1.997 2.026 -1.035 1.00 95.12 83 LYS A N 1
ATOM 648 C CA . LYS A 1 83 ? -1.653 2.776 0.184 1.00 95.12 83 LYS A CA 1
ATOM 649 C C . LYS A 1 83 ? -2.827 3.616 0.678 1.00 95.12 83 LYS A C 1
ATOM 651 O O . LYS A 1 83 ? -3.097 3.592 1.874 1.00 95.12 83 LYS A O 1
ATOM 656 N N . ASP A 1 84 ? -3.534 4.283 -0.229 1.00 93.75 84 ASP A N 1
ATOM 657 C CA . ASP A 1 84 ? -4.711 5.093 0.092 1.00 93.75 84 ASP A CA 1
ATOM 658 C C . ASP A 1 84 ? -5.815 4.202 0.693 1.00 93.75 84 ASP A C 1
ATOM 660 O O . ASP A 1 84 ? -6.271 4.449 1.807 1.00 93.75 84 ASP A O 1
ATOM 664 N N . LEU A 1 85 ? -6.123 3.062 0.058 1.00 90.38 85 LEU A N 1
ATOM 665 C CA . LEU A 1 85 ? -7.069 2.073 0.597 1.00 90.38 85 LEU A CA 1
ATOM 666 C C . LEU A 1 85 ? -6.633 1.512 1.959 1.00 90.38 85 LEU A C 1
ATOM 668 O O . LEU A 1 85 ? -7.463 1.269 2.833 1.00 90.38 85 LEU A O 1
ATOM 672 N N . GLN A 1 86 ? -5.337 1.267 2.167 1.00 89.25 86 GLN A N 1
ATOM 673 C CA . GLN A 1 86 ? -4.828 0.821 3.466 1.00 89.25 86 GLN A CA 1
ATOM 674 C C . GLN A 1 86 ? -4.939 1.912 4.536 1.00 89.25 86 GLN A C 1
ATOM 676 O O . GLN A 1 86 ? -5.213 1.588 5.692 1.00 89.25 86 GLN A O 1
ATOM 681 N N . ALA A 1 87 ? -4.731 3.178 4.175 1.00 91.12 87 ALA A N 1
ATOM 682 C CA . ALA A 1 87 ? -4.900 4.308 5.080 1.00 91.12 87 ALA A CA 1
ATOM 683 C C . ALA A 1 87 ? -6.372 4.470 5.485 1.00 91.12 87 ALA A C 1
ATOM 685 O O . ALA A 1 87 ? -6.665 4.555 6.676 1.00 91.12 87 ALA A O 1
ATOM 686 N N . GLU A 1 88 ? -7.294 4.396 4.524 1.00 88.19 88 GLU A N 1
ATOM 687 C CA . GLU A 1 88 ? -8.741 4.426 4.772 1.00 88.19 88 GLU A CA 1
ATOM 688 C C . GLU A 1 88 ? -9.178 3.295 5.707 1.00 88.19 88 GLU A C 1
ATOM 690 O O . GLU A 1 88 ? -9.925 3.526 6.657 1.00 88.19 88 GLU A O 1
ATOM 695 N N . ARG A 1 89 ? -8.655 2.080 5.501 1.00 85.38 89 ARG A N 1
ATOM 696 C CA . ARG A 1 89 ? -8.930 0.938 6.388 1.00 85.38 89 ARG A CA 1
ATOM 697 C C . ARG A 1 89 ? -8.420 1.181 7.802 1.00 85.38 89 ARG A C 1
ATOM 699 O O . ARG A 1 89 ? -9.152 0.946 8.756 1.00 85.38 89 ARG A O 1
ATOM 706 N N . LYS A 1 90 ? -7.182 1.655 7.962 1.00 87.50 90 LYS A N 1
ATOM 707 C CA . LYS A 1 90 ? -6.630 1.955 9.294 1.00 87.50 90 LYS A CA 1
ATOM 708 C C . LYS A 1 90 ? -7.467 3.012 10.014 1.00 87.50 90 LYS A C 1
ATOM 710 O O . LYS A 1 90 ? -7.820 2.796 11.167 1.00 87.50 90 LYS A O 1
ATOM 715 N N . ALA A 1 91 ? -7.859 4.071 9.309 1.00 89.06 91 ALA A N 1
ATOM 716 C CA . ALA A 1 91 ? -8.725 5.113 9.851 1.00 89.06 91 ALA A CA 1
ATOM 717 C C . ALA A 1 91 ? -10.117 4.577 10.236 1.00 89.06 91 ALA A C 1
ATOM 719 O O . ALA A 1 91 ? -10.654 4.948 11.276 1.00 89.06 91 ALA A O 1
ATOM 720 N N . ALA A 1 92 ? -10.702 3.681 9.434 1.00 86.38 92 ALA A N 1
ATOM 721 C CA . ALA A 1 92 ? -11.974 3.038 9.765 1.00 86.38 92 ALA A CA 1
ATOM 722 C C . ALA A 1 92 ? -11.869 2.176 11.035 1.00 86.38 92 ALA A C 1
ATOM 724 O O . ALA A 1 92 ? -12.731 2.275 11.906 1.00 86.38 92 ALA A O 1
ATOM 725 N N . LEU A 1 93 ? -10.796 1.389 11.187 1.00 86.50 93 LEU A N 1
ATOM 726 C CA . LEU A 1 93 ? -10.552 0.638 12.423 1.00 86.50 93 LEU A CA 1
ATOM 727 C C . LEU A 1 93 ? -10.367 1.560 13.623 1.00 86.50 93 LEU A C 1
ATOM 729 O O . LEU A 1 93 ? -10.855 1.246 14.703 1.00 86.50 93 LEU A O 1
ATOM 733 N N . GLU A 1 94 ? -9.639 2.664 13.468 1.00 88.75 94 GLU A N 1
ATOM 734 C CA . GLU A 1 94 ? -9.394 3.588 14.576 1.00 88.75 94 GLU A CA 1
ATOM 735 C C . GLU A 1 94 ? -10.706 4.158 15.114 1.00 88.75 94 GLU A C 1
ATOM 737 O O . GLU A 1 94 ? -10.914 4.107 16.326 1.00 88.75 94 GLU A O 1
ATOM 742 N N . LYS A 1 95 ? -11.627 4.549 14.224 1.00 88.62 95 LYS A N 1
ATOM 743 C CA . LYS A 1 95 ? -12.981 4.994 14.589 1.00 88.62 95 LYS A CA 1
ATOM 744 C C . LYS A 1 95 ? -13.772 3.917 15.329 1.00 88.62 95 LYS A C 1
ATOM 746 O O . LYS A 1 95 ? -14.274 4.173 16.417 1.00 88.62 95 LYS A O 1
ATOM 751 N N . VAL A 1 96 ? -13.812 2.693 14.795 1.00 87.81 96 VAL A N 1
ATOM 752 C CA . VAL A 1 96 ? -14.513 1.567 15.444 1.00 87.81 96 VAL A CA 1
ATOM 753 C C . VAL A 1 96 ? -13.927 1.280 16.828 1.00 87.81 96 VAL A C 1
ATOM 755 O O . VAL A 1 96 ? -14.657 1.068 17.789 1.00 87.81 96 VAL A O 1
ATOM 758 N N . VAL A 1 97 ? -12.599 1.304 16.965 1.00 89.56 97 VAL A N 1
ATOM 759 C CA . VAL A 1 97 ? -11.934 1.100 18.258 1.00 89.56 97 VAL A CA 1
ATOM 760 C C . VAL A 1 97 ? -12.248 2.239 19.228 1.00 89.56 97 VAL A C 1
ATOM 762 O O . VAL A 1 97 ? -12.376 1.982 20.420 1.00 89.56 97 VAL A O 1
ATOM 765 N N . GLU A 1 98 ? -12.346 3.483 18.763 1.00 90.62 98 GLU A N 1
ATOM 766 C CA . GLU A 1 98 ? -12.747 4.625 19.593 1.00 90.62 98 GLU A CA 1
ATOM 767 C C . GLU A 1 98 ? -14.180 4.477 20.108 1.00 90.62 98 GLU A C 1
ATOM 769 O O . GLU A 1 98 ? -14.396 4.540 21.321 1.00 90.62 98 GLU A O 1
ATOM 774 N N . GLU A 1 99 ? -15.129 4.177 19.226 1.00 89.25 99 GLU A N 1
ATOM 775 C CA . GLU A 1 99 ? -16.522 3.897 19.591 1.00 89.25 99 GLU A CA 1
ATOM 776 C C . GLU A 1 99 ? -16.608 2.733 20.590 1.00 89.25 99 GLU A C 1
ATOM 778 O O . GLU A 1 99 ? -17.205 2.866 21.660 1.00 89.25 99 GLU A O 1
ATOM 783 N N . ALA A 1 100 ? -15.908 1.630 20.312 1.00 89.25 100 ALA A N 1
ATOM 784 C CA . ALA A 1 100 ? -15.833 0.471 21.195 1.00 89.25 100 ALA A CA 1
ATOM 785 C C . ALA A 1 100 ? -15.223 0.810 22.564 1.00 89.25 100 ALA A C 1
ATOM 787 O O . ALA A 1 100 ? -15.695 0.326 23.592 1.00 89.25 100 ALA A O 1
ATOM 788 N N . THR A 1 101 ? -14.195 1.668 22.620 1.00 90.44 101 THR A N 1
ATOM 789 C CA . THR A 1 101 ? -13.646 2.114 23.909 1.00 90.44 101 THR A CA 1
ATOM 790 C C . THR A 1 101 ? -14.631 2.950 24.712 1.00 90.44 101 THR A C 1
ATOM 792 O O . THR A 1 101 ? -14.681 2.788 25.931 1.00 90.44 101 THR A O 1
ATOM 795 N N . LEU A 1 102 ? -15.414 3.816 24.064 1.00 91.00 102 LEU A N 1
ATOM 796 C CA . LEU A 1 102 ? -16.432 4.617 24.745 1.00 91.00 102 LEU A CA 1
ATOM 797 C C . LEU A 1 102 ? -17.544 3.725 25.305 1.00 91.00 102 LEU A C 1
ATOM 799 O O . LEU A 1 102 ? -17.918 3.872 26.469 1.00 91.00 102 LEU A O 1
ATOM 803 N N . LEU A 1 103 ? -18.009 2.751 24.518 1.00 89.75 103 LEU A N 1
ATOM 804 C CA . LEU A 1 103 ? -18.993 1.764 24.967 1.00 89.75 103 LEU A CA 1
ATOM 805 C C . LEU A 1 103 ? -18.461 0.921 26.131 1.00 89.75 103 LEU A C 1
ATOM 807 O O . LEU A 1 103 ? -19.159 0.748 27.128 1.00 89.75 103 LEU A O 1
ATOM 811 N N . ALA A 1 104 ? -17.202 0.483 26.066 1.00 89.25 104 ALA A N 1
ATOM 812 C CA . ALA A 1 104 ? -16.566 -0.263 27.148 1.00 89.25 104 ALA A CA 1
ATOM 813 C C . ALA A 1 104 ? -16.456 0.556 28.445 1.00 89.25 104 ALA A C 1
ATOM 815 O O . ALA A 1 104 ? -16.707 0.033 29.530 1.00 89.25 104 ALA A O 1
ATOM 816 N N . GLN A 1 105 ? -16.100 1.842 28.351 1.00 88.88 105 GLN A N 1
ATOM 817 C CA . GLN A 1 105 ? -16.045 2.743 29.509 1.00 88.88 105 GLN A CA 1
ATOM 818 C C . GLN A 1 105 ? -17.431 2.976 30.116 1.00 88.88 105 GLN A C 1
ATOM 820 O O . GLN A 1 105 ? -17.575 2.992 31.338 1.00 88.88 105 GLN A O 1
ATOM 825 N N . HIS A 1 106 ? -18.451 3.128 29.274 1.00 88.81 106 HIS A N 1
ATOM 826 C CA . HIS A 1 106 ? -19.831 3.290 29.713 1.00 88.81 106 HIS A CA 1
ATOM 827 C C . HIS A 1 106 ? -20.398 2.011 30.358 1.00 88.81 106 HIS A C 1
ATOM 829 O O . HIS A 1 106 ? -21.060 2.088 31.389 1.00 88.81 106 HIS A O 1
ATOM 835 N N . ALA A 1 107 ? -20.105 0.828 29.814 1.00 88.25 107 ALA A N 1
ATOM 836 C CA . ALA A 1 107 ? -20.462 -0.441 30.452 1.00 88.25 107 ALA A CA 1
ATOM 837 C C . ALA A 1 107 ? -19.763 -0.588 31.816 1.00 88.25 107 ALA A C 1
ATOM 839 O O . ALA A 1 107 ? -20.403 -0.903 32.820 1.00 88.25 107 ALA A O 1
ATOM 840 N N . ALA A 1 108 ? -18.473 -0.239 31.886 1.00 88.31 108 ALA A N 1
ATOM 841 C CA . ALA A 1 108 ? -17.714 -0.253 33.132 1.00 88.31 108 ALA A CA 1
ATOM 842 C C . ALA A 1 108 ? -18.281 0.711 34.191 1.00 88.31 108 ALA A C 1
ATOM 844 O O . ALA A 1 108 ? -18.312 0.355 35.368 1.00 88.31 108 ALA A O 1
ATOM 845 N N . SER A 1 109 ? -18.765 1.899 33.805 1.00 87.94 109 SER A N 1
ATOM 846 C CA . SER A 1 109 ? -19.383 2.844 34.750 1.00 87.94 109 SER A CA 1
ATOM 847 C C . SER A 1 109 ? -20.734 2.361 35.286 1.00 87.94 109 SER A C 1
ATOM 849 O O . SER A 1 109 ? -21.108 2.718 36.402 1.00 87.94 109 SER A O 1
ATOM 851 N N . LYS A 1 110 ? -21.436 1.511 34.529 1.00 89.44 110 LYS A N 1
ATOM 852 C CA . LYS A 1 110 ? -22.662 0.822 34.959 1.00 89.44 110 LYS A CA 1
ATOM 853 C C . LYS A 1 110 ? -22.409 -0.484 35.718 1.00 89.44 110 LYS A C 1
ATOM 855 O O . LYS A 1 110 ? -23.346 -1.038 36.282 1.00 89.44 110 LYS A O 1
ATOM 860 N N . GLY A 1 111 ? -21.164 -0.965 35.756 1.00 87.00 111 GLY A N 1
ATOM 861 C CA . GLY A 1 111 ? -20.806 -2.256 36.350 1.00 87.00 111 GLY A CA 1
ATOM 862 C C . GLY A 1 111 ? -21.180 -3.468 35.487 1.00 87.00 111 GLY A C 1
ATOM 863 O O . GLY A 1 111 ? -21.218 -4.587 35.995 1.00 87.00 111 GLY A O 1
ATOM 864 N N . GLU A 1 112 ? -21.449 -3.263 34.198 1.00 88.56 112 GLU A N 1
ATOM 865 C CA . GLU A 1 112 ? -21.826 -4.314 33.251 1.00 88.56 112 GLU A CA 1
ATOM 866 C C . GLU A 1 112 ? -20.610 -4.802 32.439 1.00 88.56 112 GLU A C 1
ATOM 868 O O . GLU A 1 112 ? -19.701 -4.019 32.134 1.00 88.56 112 GLU A O 1
ATOM 873 N N . PRO A 1 113 ? -20.556 -6.095 32.065 1.00 84.25 113 PRO A N 1
ATOM 874 C CA . PRO A 1 113 ? -19.498 -6.612 31.208 1.00 84.25 113 PRO A CA 1
ATOM 875 C C . PRO A 1 113 ? -19.688 -6.144 29.759 1.00 84.25 113 PRO A C 1
ATOM 877 O O . PRO A 1 113 ? -20.744 -6.333 29.162 1.00 84.25 113 PRO A O 1
ATOM 880 N N . TYR A 1 114 ? -18.637 -5.576 29.167 1.00 83.25 114 TYR A N 1
ATOM 881 C CA . TYR A 1 114 ? -18.632 -5.170 27.761 1.00 83.25 114 TYR A CA 1
ATOM 882 C C . TYR A 1 114 ? -18.438 -6.377 26.826 1.00 83.25 114 TYR A C 1
ATOM 884 O O . TYR A 1 114 ? -17.461 -7.116 26.980 1.00 83.25 114 TYR A O 1
ATOM 892 N N . ASN A 1 115 ? -19.330 -6.557 25.843 1.00 84.00 115 ASN A N 1
ATOM 893 C CA . ASN A 1 115 ? -19.247 -7.628 24.845 1.00 84.00 115 ASN A CA 1
ATOM 894 C C . ASN A 1 115 ? -19.208 -7.067 23.414 1.00 84.00 115 ASN A C 1
ATOM 896 O O . ASN A 1 115 ? -20.204 -6.574 22.894 1.00 84.00 115 ASN A O 1
ATOM 900 N N . VAL A 1 116 ? -18.055 -7.218 22.758 1.00 80.50 116 VAL A N 1
ATOM 901 C CA . VAL A 1 116 ? -17.787 -6.682 21.413 1.00 80.50 116 VAL A CA 1
ATOM 902 C C . VAL A 1 116 ? -18.703 -7.288 20.344 1.00 80.50 116 VAL A C 1
ATOM 904 O O . VAL A 1 116 ? -19.102 -6.584 19.424 1.00 80.50 116 VAL A O 1
ATOM 907 N N . GLU A 1 117 ? -19.055 -8.569 20.470 1.00 79.62 117 GLU A N 1
ATOM 908 C CA . GLU A 1 117 ? -19.876 -9.296 19.486 1.00 79.62 117 GLU A CA 1
ATOM 909 C C . GLU A 1 117 ? -21.317 -8.770 19.426 1.00 79.62 117 GLU A C 1
ATOM 911 O O . GLU A 1 117 ? -21.947 -8.788 18.371 1.00 79.62 117 GLU A O 1
ATOM 916 N N . THR A 1 118 ? -21.841 -8.295 20.560 1.00 79.62 118 THR A N 1
ATOM 917 C CA . THR A 1 118 ? -23.201 -7.751 20.654 1.00 79.62 118 THR A CA 1
ATOM 918 C C . THR A 1 118 ? -23.275 -6.343 20.073 1.00 79.62 118 THR A C 1
ATOM 920 O O . THR A 1 118 ? -24.226 -6.016 19.367 1.00 79.62 118 THR A O 1
ATOM 923 N N . ASP A 1 119 ? -22.269 -5.518 20.365 1.00 77.06 119 ASP A N 1
ATOM 924 C CA . ASP A 1 119 ? -22.272 -4.096 20.011 1.00 77.06 119 ASP A CA 1
ATOM 925 C C . ASP A 1 119 ? -21.804 -3.835 18.570 1.00 77.06 119 ASP A C 1
ATOM 927 O O . ASP A 1 119 ? -22.150 -2.810 17.983 1.00 77.06 119 ASP A O 1
ATOM 931 N N . PHE A 1 120 ? -21.050 -4.767 17.977 1.00 76.88 120 PHE A N 1
ATOM 932 C CA . PHE A 1 120 ? -20.557 -4.673 16.601 1.00 76.88 120 PHE A CA 1
ATOM 933 C C . PHE A 1 120 ? -20.907 -5.931 15.795 1.00 76.88 120 PHE A C 1
ATOM 935 O O . PHE A 1 120 ? -20.028 -6.759 15.534 1.00 76.88 120 PHE A O 1
ATOM 942 N N . PRO A 1 121 ? -22.172 -6.088 15.355 1.00 75.75 121 PRO A N 1
ATOM 943 C CA . PRO A 1 121 ? -22.537 -7.195 14.487 1.00 75.75 121 PRO A CA 1
ATOM 944 C C . PRO A 1 121 ? -21.787 -7.094 13.144 1.00 75.75 121 PRO A C 1
ATOM 946 O O . PRO A 1 121 ? -21.525 -5.985 12.665 1.00 75.75 121 PRO A O 1
ATOM 949 N N . PRO A 1 122 ? -21.487 -8.225 12.476 1.00 70.44 122 PRO A N 1
ATOM 950 C CA . PRO A 1 122 ? -20.761 -8.239 11.202 1.00 70.44 122 PRO A CA 1
ATOM 951 C C . PRO A 1 122 ? -21.390 -7.368 10.103 1.00 70.44 122 PRO A C 1
ATOM 953 O O . PRO A 1 122 ? -20.684 -6.898 9.217 1.00 70.44 122 PRO A O 1
ATOM 956 N N . GLU A 1 123 ? -22.703 -7.135 10.173 1.00 74.25 123 GLU A N 1
ATOM 957 C CA . GLU A 1 123 ? -23.467 -6.288 9.246 1.00 74.25 123 GLU A CA 1
ATOM 958 C C . GLU A 1 123 ? -23.220 -4.785 9.442 1.00 74.25 123 GLU A C 1
ATOM 960 O O . GLU A 1 123 ? -23.340 -4.012 8.492 1.00 74.25 123 GLU A O 1
ATOM 965 N N . ALA A 1 124 ? -22.862 -4.361 10.658 1.00 70.19 124 ALA A N 1
ATOM 966 C CA . ALA A 1 124 ? -22.541 -2.968 10.968 1.00 70.19 124 ALA A CA 1
ATOM 967 C C . ALA A 1 124 ? -21.102 -2.597 10.569 1.00 70.19 124 ALA A C 1
ATOM 969 O O . ALA A 1 124 ? -20.749 -1.417 10.529 1.00 70.19 124 ALA A O 1
ATOM 970 N N . LEU A 1 125 ? -20.262 -3.592 10.265 1.00 70.25 125 LEU A N 1
ATOM 971 C CA . LEU A 1 125 ? -18.877 -3.386 9.866 1.00 70.25 125 LEU A CA 1
ATOM 972 C C . LEU A 1 125 ? -18.753 -3.262 8.337 1.00 70.25 125 LEU A C 1
ATOM 974 O O . LEU A 1 125 ? -19.435 -3.967 7.592 1.00 70.25 125 LEU A O 1
ATOM 978 N N . PRO A 1 126 ? -17.850 -2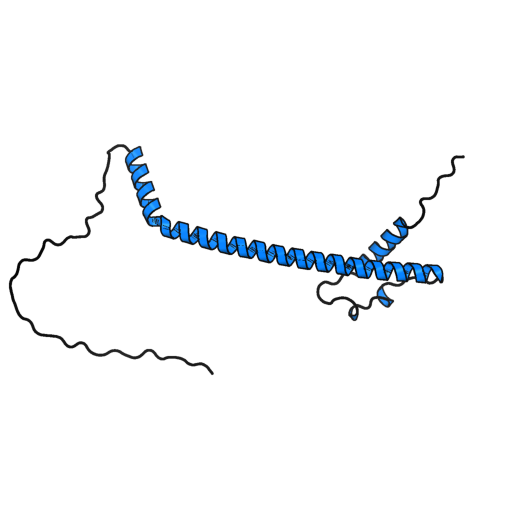.401 7.828 1.00 68.56 126 PRO A N 1
ATOM 979 C CA . PRO A 1 126 ? -17.617 -2.281 6.396 1.00 68.56 126 PRO A CA 1
ATOM 980 C C . PRO A 1 126 ? -17.246 -3.642 5.774 1.00 68.56 126 PRO A C 1
ATOM 982 O O . PRO A 1 126 ? -16.258 -4.254 6.190 1.00 68.56 126 PRO A O 1
ATOM 985 N N . PRO A 1 127 ? -17.964 -4.106 4.733 1.00 65.50 127 PRO A N 1
ATOM 986 C CA . PRO A 1 127 ? -17.871 -5.485 4.247 1.00 65.50 127 PRO A CA 1
ATOM 987 C C . PRO A 1 127 ? -16.532 -5.838 3.591 1.00 65.50 127 PRO A C 1
ATOM 989 O O . PRO A 1 127 ? -16.255 -7.009 3.344 1.00 65.50 127 PRO A O 1
ATOM 992 N N . GLN A 1 128 ? -15.699 -4.848 3.253 1.00 60.03 128 GLN A N 1
ATOM 993 C CA . GLN A 1 128 ? -14.626 -5.084 2.291 1.00 60.03 128 GLN A CA 1
ATOM 994 C C . GLN A 1 128 ? -13.296 -5.527 2.898 1.00 60.03 128 GLN A C 1
ATOM 996 O O . GLN A 1 128 ? -12.546 -6.149 2.167 1.00 60.03 128 GLN A O 1
ATOM 1001 N N . PHE A 1 129 ? -13.008 -5.318 4.188 1.00 57.44 129 PHE A N 1
ATOM 1002 C CA . PHE A 1 129 ? -11.853 -5.918 4.881 1.00 57.44 129 PHE A CA 1
ATOM 1003 C C . PHE A 1 129 ? -12.157 -5.981 6.385 1.00 57.44 129 PHE A C 1
ATOM 1005 O O . PHE A 1 129 ? -11.998 -4.994 7.100 1.00 57.44 129 PHE A O 1
ATOM 1012 N N . ALA A 1 130 ? -12.647 -7.139 6.831 1.00 58.00 130 ALA A N 1
ATOM 1013 C CA . ALA A 1 130 ? -13.122 -7.385 8.186 1.00 58.00 130 ALA A CA 1
ATOM 1014 C C . ALA A 1 130 ? -11.991 -7.256 9.215 1.00 58.00 130 ALA A C 1
ATOM 1016 O O . ALA A 1 130 ? -11.047 -8.049 9.231 1.00 58.00 130 ALA A O 1
ATOM 1017 N N . PHE A 1 131 ? -12.101 -6.271 10.104 1.00 69.31 131 PHE A N 1
ATOM 1018 C CA . PHE A 1 131 ? -11.369 -6.318 11.362 1.00 69.31 131 PHE A CA 1
ATOM 1019 C C . PHE A 1 131 ? -11.924 -7.481 12.167 1.00 69.31 131 PHE A C 1
ATOM 1021 O O . PHE A 1 131 ? -13.137 -7.614 12.321 1.00 69.31 131 PHE A O 1
ATOM 1028 N N . SER A 1 132 ? -11.042 -8.345 12.661 1.00 81.38 132 SER A N 1
ATOM 1029 C CA . SER A 1 132 ? -11.495 -9.389 13.572 1.00 81.38 132 SER A CA 1
ATOM 1030 C C . SER A 1 132 ? -11.990 -8.737 14.863 1.00 81.38 132 SER A C 1
ATOM 1032 O O . SER A 1 132 ? -11.344 -7.835 15.405 1.00 81.38 132 SER A O 1
ATOM 1034 N N . LEU A 1 133 ? -13.126 -9.202 15.373 1.00 84.31 133 LEU A N 1
ATOM 1035 C CA . LEU A 1 133 ? -13.695 -8.710 16.630 1.00 84.31 133 LEU A CA 1
ATOM 1036 C C . LEU A 1 133 ? -12.706 -8.906 17.794 1.00 84.31 133 LEU A C 1
ATOM 1038 O O . LEU A 1 133 ? -12.572 -8.047 18.667 1.00 84.31 133 LEU A O 1
ATOM 1042 N N . SER A 1 134 ? -11.889 -9.964 17.730 1.00 85.69 134 SER A N 1
ATOM 1043 C CA . SER A 1 134 ? -10.778 -10.207 18.656 1.00 85.69 134 SER A CA 1
ATOM 1044 C C . SER A 1 134 ? -9.673 -9.141 18.591 1.00 85.69 134 SER A C 1
ATOM 1046 O O . SER A 1 134 ? -9.108 -8.780 19.628 1.00 85.69 134 SER A O 1
ATOM 1048 N N . GLU A 1 135 ? -9.368 -8.584 17.414 1.00 86.81 135 GLU A N 1
ATOM 1049 C CA . GLU A 1 135 ? -8.423 -7.468 17.281 1.00 86.81 135 GLU A CA 1
ATOM 1050 C C . GLU A 1 135 ? -8.981 -6.183 17.903 1.00 86.81 135 GLU A C 1
ATOM 1052 O O . GLU A 1 135 ? -8.252 -5.491 18.622 1.00 86.81 135 GLU A O 1
ATOM 1057 N N . ILE A 1 136 ? -10.268 -5.889 17.685 1.00 87.19 136 ILE A N 1
ATOM 1058 C CA . ILE A 1 136 ? -10.951 -4.744 18.307 1.00 87.19 136 ILE A CA 1
ATOM 1059 C C . ILE A 1 136 ? -10.903 -4.891 19.832 1.00 87.19 136 ILE A C 1
ATOM 1061 O O . ILE A 1 136 ? -10.398 -3.997 20.514 1.00 87.19 136 ILE A O 1
ATOM 1065 N N . ALA A 1 137 ? -11.298 -6.053 20.364 1.00 88.56 137 ALA A N 1
ATOM 1066 C CA . ALA A 1 137 ? -11.247 -6.354 21.796 1.00 88.56 137 ALA A CA 1
ATOM 1067 C C . ALA A 1 137 ? -9.836 -6.162 22.379 1.00 88.56 137 ALA A C 1
ATOM 1069 O O . ALA A 1 137 ? -9.658 -5.527 23.423 1.00 88.56 137 ALA A O 1
ATOM 1070 N N . ARG A 1 138 ? -8.800 -6.647 21.677 1.00 88.81 138 ARG A N 1
ATOM 1071 C CA . ARG A 1 138 ? -7.400 -6.483 22.096 1.00 88.81 138 ARG A CA 1
ATOM 1072 C C . ARG A 1 138 ? -6.986 -5.011 22.143 1.00 88.81 138 ARG A C 1
ATOM 1074 O O . ARG A 1 138 ? -6.290 -4.619 23.084 1.00 88.81 138 ARG A O 1
ATOM 1081 N N . LYS A 1 139 ? -7.383 -4.203 21.154 1.00 89.62 139 LYS A N 1
ATOM 1082 C CA . LYS A 1 139 ? -7.063 -2.765 21.096 1.00 89.62 139 LYS A CA 1
ATOM 1083 C C . LYS A 1 139 ? -7.810 -1.964 22.157 1.00 89.62 139 LYS A C 1
ATOM 1085 O O . LYS A 1 139 ? -7.184 -1.127 22.804 1.00 89.62 139 LYS A O 1
ATOM 1090 N N . VAL A 1 140 ? -9.083 -2.271 22.403 1.00 90.44 140 VAL A N 1
ATOM 1091 C CA . VAL A 1 140 ? -9.856 -1.695 23.515 1.00 90.44 140 VAL A CA 1
ATOM 1092 C C . VAL A 1 140 ? -9.179 -2.024 24.845 1.00 90.44 140 VAL A C 1
ATOM 1094 O O . VAL A 1 140 ? -8.816 -1.117 25.588 1.00 90.44 140 VAL A O 1
ATOM 1097 N N . ALA A 1 141 ? -8.876 -3.300 25.105 1.00 88.81 141 ALA A N 1
ATOM 1098 C CA . ALA A 1 141 ? -8.187 -3.722 26.326 1.00 88.81 141 ALA A CA 1
ATOM 1099 C C . ALA A 1 141 ? -6.796 -3.083 26.482 1.00 88.81 141 ALA A C 1
ATOM 1101 O O . ALA A 1 141 ? -6.315 -2.881 27.598 1.00 88.81 141 ALA A O 1
ATOM 1102 N N . HIS A 1 142 ? -6.105 -2.798 25.377 1.00 90.00 142 HIS A N 1
ATOM 1103 C CA . HIS A 1 142 ? -4.846 -2.061 25.400 1.00 90.00 142 HIS A CA 1
ATOM 1104 C C . HIS A 1 142 ? -5.056 -0.584 25.770 1.00 90.00 142 HIS A C 1
ATOM 1106 O O . HIS A 1 142 ? -4.398 -0.107 26.693 1.00 90.00 142 HIS A O 1
ATOM 1112 N N . LYS A 1 143 ? -6.002 0.116 25.126 1.00 89.44 143 LYS A N 1
ATOM 1113 C CA . LYS A 1 143 ? -6.347 1.514 25.440 1.00 89.44 143 LYS A CA 1
ATOM 1114 C C . LYS A 1 143 ? -6.823 1.675 26.890 1.00 89.44 143 LYS A C 1
ATOM 1116 O O . LYS A 1 143 ? -6.347 2.574 27.577 1.00 89.44 143 LYS A O 1
ATOM 1121 N N . SER A 1 144 ? -7.656 0.766 27.400 1.00 85.81 144 SER A N 1
ATOM 1122 C CA . SER A 1 144 ? -8.100 0.785 28.803 1.00 85.81 144 SER A CA 1
ATOM 1123 C C . SER A 1 144 ? -6.940 0.609 29.788 1.00 85.81 144 SER A C 1
ATOM 1125 O O . SER A 1 144 ? -6.893 1.285 30.811 1.00 85.81 144 SER A O 1
ATOM 1127 N N . ARG A 1 145 ? -5.956 -0.245 29.467 1.00 84.38 145 ARG A N 1
ATOM 1128 C CA . ARG A 1 145 ? -4.733 -0.400 30.277 1.00 84.38 145 ARG A CA 1
ATOM 1129 C C . ARG A 1 145 ? -3.835 0.834 30.248 1.00 84.38 145 ARG A C 1
ATOM 1131 O O . ARG A 1 145 ? -3.208 1.128 31.256 1.00 84.38 145 ARG A O 1
ATOM 1138 N N . LEU A 1 146 ? -3.757 1.531 29.115 1.00 85.12 146 LEU A N 1
ATOM 1139 C CA . LEU A 1 146 ? -3.008 2.786 29.011 1.00 85.12 146 LEU A CA 1
ATOM 1140 C C . LEU A 1 146 ? -3.673 3.923 29.794 1.00 85.12 146 LEU A C 1
ATOM 1142 O O . LEU A 1 146 ? -2.971 4.751 30.365 1.00 85.12 146 LEU A O 1
ATOM 1146 N N . ALA A 1 147 ? -5.006 3.955 29.820 1.00 82.62 147 ALA A N 1
ATOM 1147 C CA . ALA A 1 147 ? -5.775 4.934 30.582 1.00 82.62 147 ALA A CA 1
ATOM 1148 C C . ALA A 1 147 ? -5.759 4.661 32.096 1.00 82.62 147 ALA A C 1
ATOM 1150 O O . ALA A 1 147 ? -5.949 5.583 32.887 1.00 82.62 147 ALA A O 1
ATOM 1151 N N . ALA A 1 148 ? -5.530 3.410 32.512 1.00 76.12 148 ALA A N 1
ATOM 1152 C CA . ALA A 1 148 ? -5.429 3.065 33.920 1.00 76.12 148 ALA A CA 1
ATOM 1153 C C . ALA A 1 148 ? -4.224 3.781 34.565 1.00 76.12 148 ALA A C 1
ATOM 1155 O O . ALA A 1 148 ? -3.106 3.707 34.041 1.00 76.12 148 ALA A O 1
ATOM 1156 N N . PRO A 1 149 ? -4.408 4.463 35.710 1.00 71.19 149 PRO A N 1
ATOM 1157 C CA . PRO A 1 149 ? -3.307 5.124 36.392 1.00 71.19 149 PRO A CA 1
ATOM 1158 C C . PRO A 1 149 ? -2.243 4.091 36.778 1.00 71.19 149 PRO A C 1
ATOM 1160 O O . PRO A 1 149 ? -2.552 3.044 37.354 1.00 71.19 149 PRO A O 1
ATOM 1163 N N . LYS A 1 150 ? -0.971 4.386 36.473 1.00 70.88 150 LYS A N 1
ATOM 1164 C CA . LYS A 1 150 ? 0.147 3.574 36.970 1.00 70.88 150 LYS A CA 1
ATOM 1165 C C . LYS A 1 150 ? 0.055 3.532 38.497 1.00 70.88 150 LYS A C 1
ATOM 1167 O O . LYS A 1 150 ? -0.061 4.598 39.106 1.00 70.88 150 LYS A O 1
ATOM 1172 N N . PRO A 1 151 ? 0.127 2.349 39.130 1.00 63.84 151 PRO A N 1
ATOM 1173 C CA . PRO A 1 151 ? 0.143 2.287 40.579 1.00 63.84 151 PRO A CA 1
ATOM 1174 C C . PRO A 1 151 ? 1.373 3.051 41.076 1.00 63.84 151 PRO A C 1
ATOM 1176 O O . PRO A 1 151 ? 2.512 2.673 40.790 1.00 63.84 151 PRO A O 1
ATOM 1179 N N . PHE A 1 152 ? 1.145 4.151 41.795 1.00 55.09 152 PHE A N 1
ATOM 1180 C CA . PHE A 1 152 ? 2.205 4.828 42.529 1.00 55.09 152 PHE A CA 1
ATOM 1181 C C . PHE A 1 152 ? 2.733 3.840 43.571 1.00 55.09 152 PHE A C 1
ATOM 1183 O O . PHE A 1 152 ? 2.030 3.486 44.519 1.00 55.09 152 PHE A O 1
ATOM 1190 N N . ARG A 1 153 ? 3.966 3.354 43.384 1.00 63.53 153 ARG A N 1
ATOM 1191 C CA . ARG A 1 153 ? 4.669 2.591 44.421 1.00 63.53 153 ARG A CA 1
ATOM 1192 C C . ARG A 1 153 ? 4.893 3.557 45.582 1.00 63.53 153 ARG A C 1
ATOM 1194 O O . ARG A 1 153 ? 5.713 4.462 45.465 1.00 63.53 153 ARG A O 1
ATOM 1201 N N . LYS A 1 154 ? 4.137 3.407 46.673 1.00 53.00 154 LYS A N 1
ATOM 1202 C CA . LYS A 1 154 ? 4.445 4.108 47.923 1.00 53.00 154 LYS A CA 1
ATOM 1203 C C . LYS A 1 154 ? 5.828 3.632 48.373 1.00 53.00 154 LYS A C 1
ATOM 1205 O O . LYS A 1 154 ? 6.017 2.433 48.564 1.00 53.00 154 LYS A O 1
ATOM 1210 N N . ALA A 1 155 ? 6.785 4.553 48.453 1.00 51.19 155 ALA A N 1
ATOM 1211 C CA . ALA A 1 155 ? 8.046 4.307 49.136 1.00 51.19 155 ALA A CA 1
ATOM 1212 C C . ALA A 1 155 ? 7.719 4.074 50.618 1.00 51.19 155 ALA A C 1
ATOM 1214 O O . ALA A 1 155 ? 7.021 4.893 51.219 1.00 51.19 155 ALA A O 1
ATOM 1215 N N . ALA A 1 156 ? 8.120 2.909 51.122 1.00 52.88 156 ALA A N 1
ATOM 1216 C CA . ALA A 1 156 ? 8.061 2.547 52.532 1.00 52.88 156 ALA A CA 1
ATOM 1217 C C . ALA A 1 156 ? 9.318 3.050 53.244 1.00 52.88 156 ALA A C 1
ATOM 1219 O O . ALA A 1 156 ? 10.380 3.065 52.577 1.00 52.88 156 ALA A O 1
#

Foldseek 3Di:
DDDDDDDDDDDDDDDDDDDDDDDDDDPPPDVPPPPQDDPVPVVVSVVVVVVVVCVVCVVVVVVVVVVVVVVVVVVVVVVVVVVVVVVVVVVLLVVVLVVLLVQCVVCVVVVHHRDLCVVDPCVNGDVPDDDDSVNSVVSSVVVVVVVDDDPDPPDD

Sequence (156 aa):
MPRKAPWKKASPNPSPTTNGASSARPPSISPAEPDHYFAHHPEIDAAFAQAVTWASEAKNLNLMSLYENRTQRRVERNMKMLKDLQAERKAALEKVVEEATLLAQHAASKGEPYNVETDFPPEALPPQFAFSLSEIARKVAHKSRLAAPKPFRKAA

Radius of gyration: 39.78 Å; chains: 1; bounding box: 69×16×130 Å

pLDDT: mean 76.77, std 18.54, range [36.09, 97.94]

Secondary structure (DSSP, 8-state):
---PPPPPPP--PPP--------PPPP------------S-HHHHHHHHHHHHHHHHHHHHHHHHHHHHHHHHHHHHHHHHHHHHHHHHHHHHHHHHHHHHHHHHHHHHHTPPP-HHHHS-TTTS-TTS---HHHHHHHHHHHHHHHSPP------

=== Feature glossary ===
Legend for the data blocks above and below:

— What the protein is —

The amino-acid sequence is the protein's primary structure: the linear order of residues from the N-terminus to the C-terminus, written in one-letter code. Everything else here — the 3D coordinates, the secondary structure, the domain annotations — is ultimately a consequence of this string.

Database cross-references. InterPro integrates a dozen domain/family signature databases into unified entries with residue-range hits. GO terms attach function/process/location labels with evidence codes. CATH codes position the fold in a four-level structural taxonomy. Organism is the NCBI-taxonomy species name.

— Where its atoms are —

The mmCIF block holds the 3D Cartesian coordinates of each backbone atom (N, Cα, C, O) in ångströms. mmCIF is the PDB's canonical archive format — a tagged-loop text representation of the atomic model.

The six renders are orthographic views along the three Cartesian axes in both directions. Representation (cartoon, sticks, or surface) and color scheme (sequence-rainbow or by-chain) vary across proteins so the training set covers all the common visualization conventions.

— Local backbone conformation —

Secondary structure is the local, repeating backbone conformation. DSSP classifies it into eight states by reading the hydrogen-bond network: three helix types (H, G, I), two β types (E, B), two non-regular types (T, S), and unstructured coil (-).

SS3 is a coarse helix/strand/coil call (letters a/b/c) made by the P-SEA algorithm from inter-Cα distances and dihedrals. It is less detailed than DSSP but needs only Cα positions.

Backbone dihedral angles. Every residue except chain termini has a φ (preceding-C → N → Cα → C) and a ψ (N → Cα → C → next-N). They are reported in degrees following the IUPAC sign convention. Secondary structure is essentially a statement about which (φ, ψ) basin each residue occupies.

— Global shape and packing —

The geometric summary reports three shape descriptors. Rg (radius of gyration) measures how sprea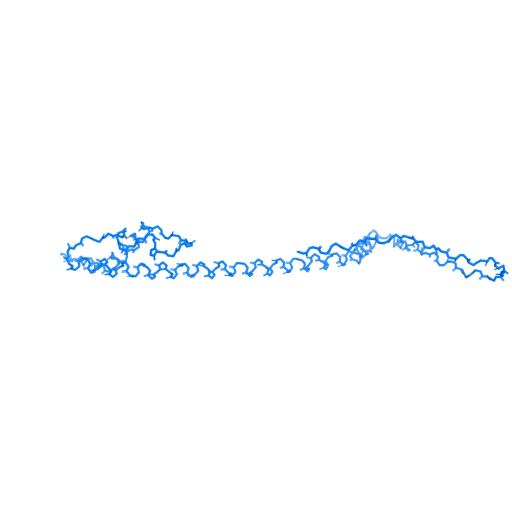d out the Cα atoms are about their centre of mass; compact globular proteins have small Rg, elongated or unfolded ones large. Cα contacts (<8 Å, |i−j|>4) count long-range residue pairs in spatial proximity — high for tightly packed folds, near zero for rods or random coil. The bounding-box extents give the protein's footprint along x, y, z in Å.

Solvent accessibility: the surface area of each residue that a 1.4 Å water probe can touch, in Å². When only backbone atoms are present the absolute values are lower than full-atom SASA (side chains contribute most of the area) and are flagged as backbone-only.

Plot images: a contact map (which residues are close in 3D, as an N×N binary image), a Ramachandran scatter (backbone torsion angles, revealing secondary-structure composition at a glance), and — for AlphaFold structures — a PAE heatmap (pairwise prediction confidence).

— Structural neighborhood —

Foldseek's 3Di representation compresses backbone geometry into a per-residue letter drawn from a learned twenty-state alphabet. It captures the tertiary interaction pattern around each residue — which residues are packed against it in space, regardless of where they are in sequence.

Structural nearest neighbors (via Foldseek easy-search vs the PDB). Reported per hit: target PDB id, E-value, and alignment TM-score. A TM-score above ~0.5 is the conventional threshold for 'same fold'.

— Confidence and disorder —

pLDDT (predicted Local Distance Difference Test) is AlphaFold's per-residue confidence score, ranging from 0 to 100. Values above 90 indicate high confidence (typically well-packed cores); 70–90 is confident; 50–70 low confidence; below 50 usually means the region is disordered or the prediction is unreliable there. AlphaFold stores pLDDT in the mmCIF B-factor column.

For experimental (PDB) structures, the B-factor (temperature factor) quantifies the positional spread of each atom in the crystal — a combination of thermal vibration and static disorder — in units of Å². High B-factors mark flexible loops or poorly resolved regions; low B-factors mark the rigid, well-ordered core.

Predicted Aligned Error (PAE) is an AlphaFold confidence matrix: entry (i, j) is the expected error in the position of residue j, in ångströms, when the prediction is superimposed on the true structure at residue i. Low PAE withi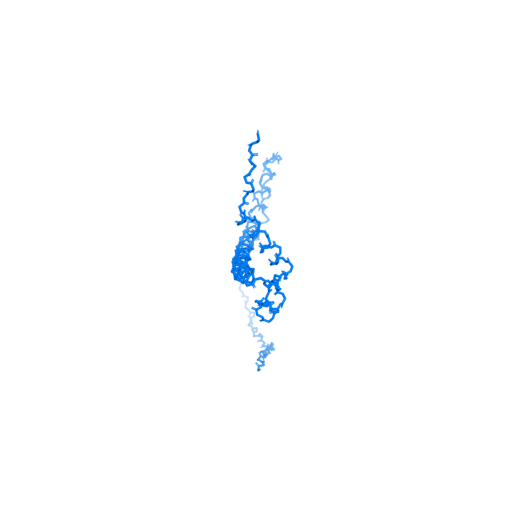n a block of residues means that block is internally rigid and well-predicted; high PAE between two blocks means their relative placement is uncertain even if each block individually is confident.